Protein AF-A0A226D9T0-F1 (afdb_monomer_lite)

Structure (mmCIF, N/CA/C/O backbone):
data_AF-A0A226D9T0-F1
#
_entry.id   AF-A0A226D9T0-F1
#
loop_
_atom_site.group_PDB
_atom_site.id
_atom_site.type_symbol
_atom_site.label_atom_id
_atom_site.label_alt_id
_atom_site.label_comp_id
_atom_site.label_asym_id
_atom_site.label_entity_id
_atom_site.label_seq_id
_atom_site.pdbx_PDB_ins_code
_atom_site.Cartn_x
_atom_site.Cartn_y
_atom_site.Cartn_z
_atom_site.occupancy
_atom_site.B_iso_or_equiv
_atom_site.auth_seq_id
_atom_site.auth_comp_id
_atom_site.auth_asym_id
_atom_site.auth_atom_id
_atom_site.pdbx_PDB_model_num
ATOM 1 N N . MET A 1 1 ? -17.040 -7.121 55.028 1.00 36.56 1 MET A N 1
ATOM 2 C CA . MET A 1 1 ? -16.372 -6.082 54.220 1.00 36.56 1 MET A CA 1
ATOM 3 C C . MET A 1 1 ? -14.987 -6.619 53.894 1.00 36.56 1 MET A C 1
ATOM 5 O O . MET A 1 1 ? -14.112 -6.564 54.743 1.00 36.56 1 MET A O 1
ATOM 9 N N . LEU A 1 2 ? -14.851 -7.310 52.761 1.00 34.44 2 LEU A N 1
ATOM 10 C CA . LEU A 1 2 ? -13.589 -7.890 52.285 1.00 34.44 2 LEU A CA 1
ATOM 11 C C . LEU A 1 2 ? -13.132 -7.067 51.074 1.00 34.44 2 LEU A C 1
ATOM 13 O O . LEU A 1 2 ? -13.996 -6.649 50.298 1.00 34.44 2 LEU A O 1
ATOM 17 N N . PRO A 1 3 ? -11.833 -6.759 50.954 1.00 44.03 3 PRO A N 1
ATOM 18 C CA . PRO A 1 3 ? -11.362 -5.717 50.060 1.00 44.03 3 PRO A CA 1
ATOM 19 C C . PRO A 1 3 ? -11.377 -6.179 48.602 1.00 44.03 3 PRO A C 1
ATOM 21 O O . PRO A 1 3 ? -11.055 -7.318 48.269 1.00 44.03 3 PRO A O 1
ATOM 24 N N . ASN A 1 4 ? -11.746 -5.237 47.742 1.00 43.81 4 ASN A N 1
ATOM 25 C CA . ASN A 1 4 ? -11.907 -5.336 46.293 1.00 43.81 4 ASN A CA 1
ATOM 26 C C . ASN A 1 4 ? -10.556 -5.450 45.540 1.00 43.81 4 ASN A C 1
ATOM 28 O O . ASN A 1 4 ? -10.447 -5.039 44.392 1.00 43.81 4 ASN A O 1
ATOM 32 N N . GLU A 1 5 ? -9.506 -5.970 46.182 1.00 42.28 5 GLU A N 1
ATOM 33 C CA . GLU A 1 5 ? -8.116 -5.930 45.688 1.00 42.28 5 GLU A CA 1
ATOM 34 C C . GLU A 1 5 ? -7.776 -7.032 44.663 1.00 42.28 5 GLU A C 1
ATOM 36 O O . GLU A 1 5 ? -6.690 -7.040 44.077 1.00 42.28 5 GLU A O 1
ATOM 41 N N . SER A 1 6 ? -8.695 -7.966 44.397 1.00 49.34 6 SER A N 1
ATOM 42 C CA . SER A 1 6 ? -8.443 -9.092 43.486 1.00 49.34 6 SER A CA 1
ATOM 43 C C . SER A 1 6 ? -8.821 -8.828 42.026 1.00 49.34 6 SER A C 1
ATOM 45 O O . SER A 1 6 ? -8.272 -9.483 41.145 1.00 49.34 6 SER A O 1
ATOM 47 N N . LEU A 1 7 ? -9.718 -7.878 41.736 1.00 46.06 7 LEU A N 1
ATOM 48 C CA . LEU A 1 7 ? -10.175 -7.633 40.360 1.00 46.06 7 LEU A CA 1
ATOM 49 C C . LEU A 1 7 ? -9.231 -6.692 39.591 1.00 46.06 7 LEU A C 1
ATOM 51 O O . LEU A 1 7 ? -8.966 -6.909 38.410 1.00 46.06 7 LEU A O 1
ATOM 55 N N . ASP A 1 8 ? -8.659 -5.700 40.276 1.00 47.41 8 ASP A N 1
ATOM 56 C CA . ASP A 1 8 ? -7.797 -4.684 39.655 1.00 47.41 8 ASP A CA 1
ATOM 57 C C . ASP A 1 8 ? -6.386 -5.210 39.330 1.00 47.41 8 ASP A C 1
ATOM 59 O O . ASP A 1 8 ? -5.734 -4.743 38.393 1.00 47.41 8 ASP A O 1
ATOM 63 N N . SER A 1 9 ? -5.917 -6.238 40.045 1.00 40.53 9 SER A N 1
ATOM 64 C CA . SER A 1 9 ? -4.597 -6.847 39.817 1.00 40.53 9 SER A CA 1
ATOM 65 C C . SER A 1 9 ? -4.552 -7.797 38.611 1.00 40.53 9 SER A C 1
ATOM 67 O O . SER A 1 9 ? -3.477 -7.997 38.037 1.00 40.53 9 SER A O 1
ATOM 69 N N . PHE A 1 10 ? -5.701 -8.325 38.172 1.00 43.38 10 PHE A N 1
ATOM 70 C CA . PHE A 1 10 ? -5.810 -9.200 36.996 1.00 43.38 10 PHE A CA 1
ATOM 71 C C . PHE A 1 10 ? -5.939 -8.441 35.667 1.00 43.38 10 PHE A C 1
ATOM 73 O O . PHE A 1 10 ? -5.611 -8.995 34.618 1.00 43.38 10 PHE A O 1
ATOM 80 N N . ILE A 1 11 ? -6.370 -7.177 35.692 1.00 50.88 11 ILE A N 1
ATOM 81 C CA . ILE A 1 11 ? -6.678 -6.411 34.472 1.00 50.88 11 ILE A CA 1
ATOM 82 C C . ILE A 1 11 ? -5.457 -5.637 33.941 1.00 50.88 11 ILE A C 1
ATOM 84 O O . ILE A 1 11 ? -5.341 -5.434 32.741 1.00 50.88 11 ILE A O 1
ATOM 88 N N . LEU A 1 12 ? -4.490 -5.256 34.784 1.00 50.31 12 LEU A N 1
ATOM 89 C CA . LEU A 1 12 ? -3.410 -4.330 34.389 1.00 50.31 12 LEU A CA 1
ATOM 90 C C . LEU A 1 12 ? -2.092 -4.976 33.923 1.00 50.31 12 LEU A C 1
ATOM 92 O O . LEU A 1 12 ? -1.137 -4.263 33.611 1.00 50.31 12 LEU A O 1
ATOM 96 N N . ARG A 1 13 ? -1.997 -6.311 33.870 1.00 47.72 13 ARG A N 1
ATOM 97 C CA . ARG A 1 13 ? -0.733 -7.024 33.582 1.00 47.72 13 ARG A CA 1
ATOM 98 C C . ARG A 1 13 ? -0.651 -7.863 32.284 1.00 47.72 13 ARG A C 1
ATOM 100 O O . ARG A 1 13 ? 0.488 -8.121 31.885 1.00 47.72 13 ARG A O 1
ATOM 107 N N . PRO A 1 14 ? -1.734 -8.257 31.575 1.00 53.06 14 PRO A N 1
ATOM 108 C CA . PRO A 1 14 ? -1.612 -9.056 30.349 1.00 53.06 14 PRO A CA 1
ATOM 109 C C . PRO A 1 14 ? -1.541 -8.215 29.057 1.00 53.06 14 PRO A C 1
ATOM 111 O O . PRO A 1 14 ? -1.160 -8.728 28.007 1.00 53.06 14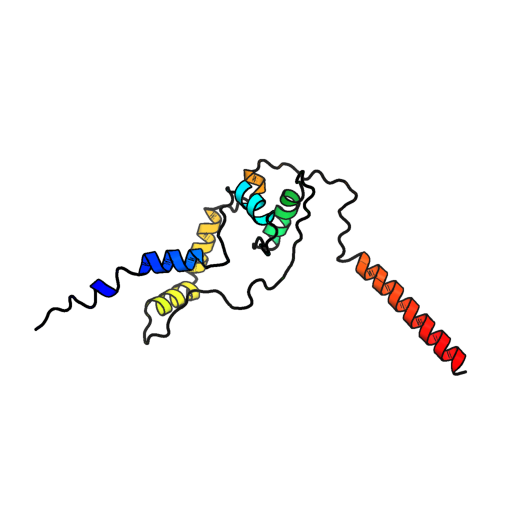 PRO A O 1
ATOM 114 N N . ASP A 1 15 ? -1.843 -6.919 29.109 1.00 57.41 15 ASP A N 1
ATOM 115 C CA . ASP A 1 15 ? -2.100 -6.105 27.912 1.00 57.41 15 ASP A CA 1
ATOM 116 C C . ASP A 1 15 ? -0.875 -5.877 27.017 1.00 57.41 15 ASP A C 1
ATOM 118 O O . ASP A 1 15 ? -0.987 -5.857 25.789 1.00 57.41 15 ASP A O 1
ATOM 122 N N . TRP A 1 16 ? 0.311 -5.717 27.609 1.00 53.44 16 TRP A N 1
ATOM 123 C CA . TRP A 1 16 ? 1.555 -5.527 26.855 1.00 53.44 16 TRP A CA 1
ATOM 124 C C . TRP A 1 16 ? 2.013 -6.832 26.197 1.00 53.44 16 TRP A C 1
ATOM 126 O O . TRP A 1 16 ? 2.419 -6.811 25.037 1.00 53.44 16 TRP A O 1
ATOM 136 N N . ALA A 1 17 ? 1.893 -7.957 26.909 1.00 58.31 17 ALA A N 1
ATOM 137 C CA . ALA A 1 17 ? 2.255 -9.283 26.422 1.00 58.31 17 ALA A CA 1
ATOM 138 C C . ALA A 1 17 ? 1.291 -9.746 25.320 1.00 58.31 17 ALA A C 1
ATOM 140 O O . ALA A 1 17 ? 1.715 -10.296 24.309 1.00 58.31 17 ALA A O 1
ATOM 141 N N . ILE A 1 18 ? -0.003 -9.449 25.466 1.00 60.94 18 ILE A N 1
ATOM 142 C CA . ILE A 1 18 ? -1.010 -9.701 24.433 1.00 60.94 18 ILE A CA 1
ATOM 143 C C . ILE A 1 18 ? -0.767 -8.803 23.213 1.00 60.94 18 ILE A C 1
ATOM 145 O O . ILE A 1 18 ? -0.810 -9.293 22.086 1.00 60.94 18 ILE A O 1
ATOM 149 N N . ARG A 1 19 ? -0.450 -7.511 23.387 1.00 58.66 19 ARG A N 1
ATOM 150 C CA . ARG A 1 19 ? -0.125 -6.619 22.255 1.00 58.66 19 ARG A CA 1
ATOM 151 C C . ARG A 1 19 ? 1.104 -7.070 21.479 1.00 58.66 19 ARG A C 1
ATOM 153 O O . ARG A 1 19 ? 1.066 -7.054 20.250 1.00 58.66 19 ARG A O 1
ATOM 160 N N . THR A 1 20 ? 2.185 -7.444 22.161 1.00 60.03 20 THR A N 1
ATOM 161 C CA . THR A 1 20 ? 3.405 -7.921 21.495 1.00 60.03 20 THR A CA 1
ATOM 162 C C . THR A 1 20 ? 3.156 -9.241 20.773 1.00 60.03 20 THR A C 1
ATOM 164 O O . THR A 1 20 ? 3.577 -9.382 19.623 1.00 60.03 20 THR A O 1
ATOM 167 N N . LEU A 1 21 ? 2.388 -10.156 21.375 1.00 62.03 21 LEU A N 1
ATOM 168 C CA . LEU A 1 21 ? 1.965 -11.399 20.730 1.00 62.03 21 LEU A CA 1
ATOM 169 C C . LEU A 1 21 ? 1.134 -11.122 19.465 1.00 62.03 21 LEU A C 1
ATOM 171 O O . LEU A 1 21 ? 1.479 -11.610 18.389 1.00 62.03 21 LEU A O 1
ATOM 175 N N . ILE A 1 22 ? 0.107 -10.272 19.558 1.00 61.00 22 ILE A N 1
ATOM 176 C CA . ILE A 1 22 ? -0.763 -9.912 18.428 1.00 61.00 22 ILE A CA 1
ATOM 177 C C . ILE A 1 22 ? 0.048 -9.260 17.305 1.00 61.00 22 ILE A C 1
ATOM 179 O O . ILE A 1 22 ? -0.071 -9.671 16.154 1.00 61.00 22 ILE A O 1
ATOM 183 N N . LEU A 1 23 ? 0.918 -8.293 17.612 1.00 60.22 23 LEU A N 1
ATOM 184 C CA . LEU A 1 23 ? 1.754 -7.637 16.600 1.00 60.22 23 LEU A CA 1
ATOM 185 C C . LEU A 1 23 ? 2.716 -8.621 15.924 1.00 60.22 23 LEU A C 1
ATOM 187 O O . LEU A 1 23 ? 2.885 -8.570 14.705 1.00 60.22 23 LEU A O 1
ATOM 191 N N . SER A 1 24 ? 3.308 -9.551 16.679 1.00 60.06 24 SER A N 1
ATOM 192 C CA . SER A 1 24 ? 4.193 -10.575 16.111 1.00 60.06 24 SER A CA 1
ATOM 193 C C . SER A 1 24 ? 3.468 -11.543 15.168 1.00 60.06 24 SER A C 1
ATOM 195 O O . SER A 1 24 ? 4.050 -11.973 14.171 1.00 60.06 24 SER A O 1
ATOM 197 N N . GLN A 1 25 ? 2.195 -11.836 15.451 1.00 63.25 25 GLN A N 1
ATOM 198 C CA . GLN A 1 25 ? 1.352 -12.736 14.664 1.00 63.25 25 GLN A CA 1
ATOM 199 C C . GLN A 1 25 ? 0.624 -12.030 13.514 1.00 63.25 25 GLN A C 1
ATOM 201 O O . GLN A 1 25 ? 0.136 -12.691 12.596 1.00 63.25 25 GLN A O 1
ATOM 206 N N . THR A 1 26 ? 0.547 -10.694 13.520 1.00 66.19 26 THR A N 1
ATOM 207 C CA . THR A 1 26 ? -0.089 -9.968 12.420 1.00 66.19 26 THR A CA 1
ATOM 208 C C . THR A 1 26 ? 0.737 -10.098 11.135 1.00 66.19 26 THR A C 1
ATOM 210 O O . THR A 1 26 ? 1.932 -9.797 11.121 1.00 66.19 26 THR A O 1
ATOM 213 N N . PRO A 1 27 ? 0.120 -10.504 10.008 1.00 72.00 27 PRO A N 1
ATOM 214 C CA . PRO A 1 27 ? 0.837 -10.623 8.741 1.00 72.00 27 PRO A CA 1
ATOM 215 C C . PRO A 1 27 ? 1.079 -9.257 8.077 1.00 72.00 27 PRO A C 1
ATOM 217 O O . PRO A 1 27 ? 1.731 -9.193 7.042 1.00 72.00 27 PRO A O 1
ATOM 220 N N . ILE A 1 28 ? 0.566 -8.164 8.660 1.00 78.19 28 ILE A N 1
ATOM 221 C CA . ILE A 1 28 ? 0.846 -6.791 8.230 1.00 78.19 28 ILE A CA 1
ATOM 222 C C . ILE A 1 28 ? 1.950 -6.257 9.127 1.00 78.19 28 ILE A C 1
ATOM 224 O O . ILE A 1 28 ? 1.782 -6.191 10.342 1.00 78.19 28 ILE A O 1
ATOM 228 N N . LYS A 1 29 ? 3.062 -5.845 8.527 1.00 82.06 29 LYS A N 1
ATOM 229 C CA . LYS A 1 29 ? 4.159 -5.210 9.253 1.00 82.06 29 LYS A CA 1
ATOM 230 C C . LYS A 1 29 ? 4.312 -3.788 8.731 1.00 82.06 29 LYS A C 1
ATOM 232 O O . LYS A 1 29 ? 4.589 -3.642 7.542 1.00 82.06 29 LYS A O 1
ATOM 237 N N . PRO A 1 30 ? 4.119 -2.758 9.575 1.00 83.62 30 PRO A N 1
ATOM 238 C CA . PRO A 1 30 ? 4.358 -1.394 9.146 1.00 83.62 30 PRO A CA 1
ATOM 239 C C . PRO A 1 30 ? 5.840 -1.225 8.810 1.00 83.62 30 PRO A C 1
ATOM 241 O O . PRO A 1 30 ? 6.714 -1.810 9.462 1.00 83.62 30 PRO A O 1
ATOM 244 N N . ILE A 1 31 ? 6.099 -0.419 7.790 1.00 85.44 31 ILE A N 1
ATOM 245 C CA . ILE A 1 31 ? 7.432 -0.004 7.377 1.00 85.44 31 ILE A CA 1
ATOM 246 C C . ILE A 1 31 ? 7.448 1.518 7.306 1.00 85.44 31 ILE A C 1
ATOM 248 O O . ILE A 1 31 ? 6.468 2.121 6.870 1.00 85.44 31 ILE A O 1
ATOM 252 N N . GLN A 1 32 ? 8.509 2.135 7.815 1.00 83.00 32 GLN A N 1
ATOM 253 C CA . GLN A 1 32 ? 8.659 3.584 7.740 1.00 83.00 32 GLN A CA 1
ATOM 254 C C . GLN A 1 32 ? 9.276 3.976 6.396 1.00 83.00 32 GLN A C 1
ATOM 256 O O . GLN A 1 32 ? 10.097 3.242 5.851 1.00 83.00 32 GLN A O 1
ATOM 261 N N . ASP A 1 33 ? 8.914 5.153 5.885 1.00 80.38 33 ASP A N 1
ATOM 262 C CA . ASP A 1 33 ? 9.344 5.627 4.561 1.00 80.38 33 ASP A CA 1
ATOM 263 C C . ASP A 1 33 ? 10.873 5.796 4.428 1.00 80.38 33 ASP A C 1
ATOM 265 O O . ASP A 1 33 ? 11.407 5.783 3.323 1.00 80.38 33 ASP A O 1
ATOM 269 N N . ASN A 1 34 ? 11.588 5.937 5.551 1.00 82.12 34 ASN A N 1
ATOM 270 C CA . ASN A 1 34 ? 13.049 6.035 5.610 1.00 82.12 34 ASN A CA 1
ATOM 271 C C . ASN A 1 34 ? 13.761 4.668 5.688 1.00 82.12 34 ASN A C 1
ATOM 273 O O . ASN A 1 34 ? 14.987 4.624 5.680 1.00 82.12 34 ASN A O 1
ATOM 277 N N . GLU A 1 35 ? 13.027 3.556 5.776 1.00 86.44 35 GLU A N 1
ATOM 278 C CA . GLU A 1 35 ? 13.580 2.201 5.867 1.00 86.44 35 GLU A CA 1
ATOM 279 C C . GLU A 1 35 ? 13.638 1.517 4.486 1.00 86.44 35 GLU A C 1
ATOM 281 O O . GLU A 1 35 ? 13.214 0.369 4.325 1.00 86.44 35 GLU A O 1
ATOM 286 N N . THR A 1 36 ? 14.160 2.208 3.469 1.00 86.38 36 THR A N 1
ATOM 287 C CA . THR A 1 36 ? 14.175 1.711 2.082 1.00 86.38 36 THR A CA 1
ATOM 288 C C . THR A 1 36 ? 14.894 0.367 1.936 1.00 86.38 36 THR A C 1
ATOM 290 O O . THR A 1 36 ? 14.365 -0.549 1.306 1.00 86.38 36 THR A O 1
ATOM 293 N N . ASP A 1 37 ? 16.034 0.179 2.604 1.00 87.06 37 ASP A N 1
ATOM 294 C CA . ASP A 1 37 ? 16.774 -1.093 2.576 1.00 87.06 37 ASP A CA 1
ATOM 295 C C . ASP A 1 37 ? 15.947 -2.252 3.140 1.00 87.06 37 ASP A C 1
ATOM 297 O O . ASP A 1 37 ? 15.978 -3.381 2.641 1.00 87.06 37 ASP A O 1
ATOM 301 N N . ARG A 1 38 ? 15.161 -1.977 4.186 1.00 88.56 38 ARG A N 1
ATOM 302 C CA . ARG A 1 38 ? 14.282 -2.966 4.812 1.00 88.56 38 ARG A CA 1
ATOM 303 C C . ARG A 1 38 ? 13.132 -3.336 3.883 1.00 88.56 38 ARG A C 1
ATOM 305 O O . ARG A 1 38 ? 12.740 -4.504 3.881 1.00 88.56 38 ARG A O 1
ATOM 312 N N . LEU A 1 39 ? 12.607 -2.379 3.114 1.00 89.12 39 LEU A N 1
ATOM 313 C CA . LEU A 1 39 ? 11.553 -2.618 2.127 1.00 89.12 39 LEU A CA 1
ATOM 314 C C . LEU A 1 39 ? 12.058 -3.592 1.066 1.00 89.12 39 LEU A C 1
ATOM 316 O O . LEU A 1 39 ? 11.485 -4.670 0.907 1.00 89.12 39 LEU A O 1
ATOM 320 N N . VAL A 1 40 ? 13.168 -3.240 0.412 1.00 87.94 40 VAL A N 1
ATOM 321 C CA . VAL A 1 40 ? 13.764 -4.045 -0.661 1.00 87.94 40 VAL A CA 1
ATOM 322 C C . VAL A 1 40 ? 14.127 -5.431 -0.139 1.00 87.94 40 VAL A C 1
ATOM 324 O O . VAL A 1 40 ? 13.707 -6.429 -0.714 1.00 87.94 40 VAL A O 1
ATOM 327 N N . LYS A 1 41 ? 14.789 -5.517 1.022 1.00 88.56 41 LYS A N 1
ATOM 328 C CA . LYS A 1 41 ? 15.157 -6.795 1.650 1.00 88.56 41 LYS A CA 1
ATOM 329 C C . LYS A 1 41 ? 13.960 -7.686 1.979 1.00 88.56 41 LYS A C 1
ATOM 331 O O . LYS A 1 41 ? 14.109 -8.902 2.020 1.00 88.56 41 LYS A O 1
ATOM 336 N N . LYS A 1 42 ? 12.792 -7.121 2.303 1.00 88.38 42 LYS A N 1
ATOM 337 C CA . LYS A 1 42 ? 11.582 -7.910 2.585 1.00 88.38 42 LYS A CA 1
ATOM 338 C C . LYS A 1 42 ? 10.884 -8.347 1.307 1.00 88.38 42 LYS A C 1
ATOM 340 O O . LYS A 1 42 ? 10.464 -9.500 1.238 1.00 88.38 42 LYS A O 1
ATOM 345 N N . LEU A 1 43 ? 10.796 -7.463 0.319 1.00 87.62 43 LEU A N 1
ATOM 346 C CA . LEU A 1 43 ? 10.184 -7.768 -0.971 1.00 87.62 43 LEU A CA 1
ATOM 347 C C . LEU A 1 43 ? 11.016 -8.748 -1.807 1.00 87.62 43 LEU A C 1
ATOM 349 O O . LEU A 1 43 ? 10.438 -9.524 -2.556 1.00 87.62 43 LEU A O 1
ATOM 353 N N . SER A 1 44 ? 12.340 -8.770 -1.638 1.00 83.50 44 SER A N 1
ATOM 354 C CA . SER A 1 44 ? 13.228 -9.706 -2.337 1.00 83.50 44 SER A CA 1
ATOM 355 C C . SER A 1 44 ? 13.199 -11.133 -1.779 1.00 83.50 44 SER A C 1
ATOM 357 O O . SER A 1 44 ? 13.748 -12.049 -2.390 1.00 83.50 44 SER A O 1
ATOM 359 N N . THR A 1 45 ? 12.567 -11.368 -0.622 1.00 81.31 45 THR A N 1
ATOM 360 C CA . THR A 1 45 ? 12.416 -12.737 -0.107 1.00 81.31 45 THR A CA 1
ATOM 361 C C . THR A 1 45 ? 11.383 -13.518 -0.917 1.00 81.31 45 THR A C 1
ATOM 363 O O . THR A 1 45 ? 10.345 -12.981 -1.286 1.00 81.31 45 THR A O 1
ATOM 366 N N . CYS A 1 46 ? 11.623 -14.816 -1.126 1.00 65.44 46 CYS A N 1
ATOM 367 C CA . CYS A 1 46 ? 10.753 -15.730 -1.887 1.00 65.44 46 CYS A CA 1
ATOM 368 C C . CYS A 1 46 ? 9.420 -16.078 -1.167 1.00 65.44 46 CYS A C 1
ATOM 370 O O . CYS A 1 46 ? 8.881 -17.176 -1.284 1.00 65.44 46 CYS A O 1
ATOM 372 N N . GLY A 1 47 ? 8.891 -15.162 -0.352 1.00 69.62 47 GLY A N 1
ATOM 373 C CA . GLY A 1 47 ? 7.616 -15.306 0.343 1.00 69.62 47 GLY A CA 1
ATOM 374 C C . GLY A 1 47 ? 6.473 -14.619 -0.402 1.00 69.62 47 GLY A C 1
ATOM 375 O O . GLY A 1 47 ? 6.686 -13.725 -1.214 1.00 69.62 47 GLY A O 1
ATOM 376 N N . LYS A 1 48 ? 5.227 -14.975 -0.064 1.00 74.31 48 LYS A N 1
ATOM 377 C CA . LYS A 1 48 ? 4.023 -14.224 -0.470 1.00 74.31 48 LYS A CA 1
ATOM 378 C C . LYS A 1 48 ? 3.930 -12.906 0.313 1.00 74.31 48 LYS A C 1
ATOM 380 O O . LYS A 1 48 ? 3.040 -12.735 1.144 1.00 74.31 48 LYS A O 1
ATOM 385 N N . ILE A 1 49 ? 4.905 -12.022 0.121 1.00 83.00 49 ILE A N 1
ATOM 386 C CA . ILE A 1 49 ? 4.968 -10.698 0.739 1.00 83.00 49 ILE A CA 1
ATOM 387 C C . ILE A 1 49 ? 4.619 -9.673 -0.331 1.00 83.00 49 ILE A C 1
ATOM 389 O O . ILE A 1 49 ? 5.179 -9.690 -1.421 1.00 83.00 49 ILE A O 1
ATOM 393 N N . ALA A 1 50 ? 3.701 -8.774 0.001 1.00 85.56 50 ALA A N 1
ATOM 394 C CA . ALA A 1 50 ? 3.331 -7.662 -0.852 1.00 85.56 50 ALA A CA 1
ATOM 395 C C . ALA A 1 50 ? 3.458 -6.355 -0.077 1.00 85.56 50 ALA A C 1
ATOM 397 O O . ALA A 1 50 ? 3.167 -6.293 1.122 1.00 85.56 50 ALA A O 1
ATOM 398 N N . PHE A 1 51 ? 3.884 -5.314 -0.782 1.00 88.00 51 PHE A N 1
ATOM 399 C CA . PHE A 1 51 ? 3.753 -3.946 -0.313 1.00 88.00 51 PHE A CA 1
ATOM 400 C C . PHE A 1 51 ? 2.354 -3.445 -0.676 1.00 88.00 51 PHE A C 1
ATOM 402 O O . PHE A 1 51 ? 1.910 -3.611 -1.811 1.00 88.00 51 PHE A O 1
ATOM 409 N N . ILE A 1 52 ? 1.651 -2.877 0.301 1.00 86.00 52 ILE A N 1
ATOM 410 C CA . ILE A 1 52 ? 0.275 -2.404 0.152 1.00 86.00 52 ILE A CA 1
ATOM 411 C C . ILE A 1 52 ? 0.266 -0.915 0.473 1.00 86.00 52 ILE A C 1
ATOM 413 O O . ILE A 1 52 ? 0.655 -0.519 1.570 1.00 86.00 52 ILE A O 1
ATOM 417 N N . ASP A 1 53 ? -0.205 -0.115 -0.477 1.00 86.31 53 ASP A N 1
ATOM 418 C CA . ASP A 1 53 ? -0.409 1.327 -0.346 1.00 86.31 53 ASP A CA 1
ATOM 419 C C . ASP A 1 53 ? -1.487 1.775 -1.354 1.00 86.31 53 ASP A C 1
ATOM 421 O O . ASP A 1 53 ? -2.138 0.937 -1.987 1.00 86.31 53 ASP A O 1
ATOM 425 N N . THR A 1 54 ? -1.708 3.080 -1.506 1.00 86.44 54 THR A N 1
ATOM 426 C CA . THR A 1 54 ? -2.615 3.621 -2.523 1.00 86.44 54 THR A CA 1
ATOM 427 C C . THR A 1 54 ? -2.096 3.342 -3.933 1.00 86.44 54 THR A C 1
ATOM 429 O O . THR A 1 54 ? -0.892 3.193 -4.160 1.00 86.44 54 THR A O 1
ATOM 432 N N . THR A 1 55 ? -3.006 3.278 -4.905 1.00 85.25 55 THR A N 1
ATOM 433 C CA . THR A 1 55 ? -2.668 2.997 -6.307 1.00 85.25 55 THR A CA 1
ATOM 434 C C . THR A 1 55 ? -1.666 4.007 -6.865 1.00 85.25 55 THR A C 1
ATOM 436 O O . THR A 1 55 ? -0.752 3.628 -7.595 1.00 85.25 55 THR A O 1
ATOM 439 N N . GLU A 1 56 ? -1.783 5.273 -6.472 1.00 85.06 56 GLU A N 1
ATOM 440 C CA . GLU A 1 56 ? -0.894 6.360 -6.883 1.00 85.06 56 GLU A CA 1
ATOM 441 C C . GLU A 1 56 ? 0.508 6.176 -6.294 1.00 85.06 56 GLU A C 1
ATOM 443 O O . GLU A 1 56 ? 1.505 6.295 -7.006 1.00 85.06 56 GLU A O 1
ATOM 448 N N . ASN A 1 57 ? 0.591 5.820 -5.008 1.00 87.50 57 ASN A N 1
ATOM 449 C CA . ASN A 1 57 ? 1.861 5.570 -4.333 1.00 87.50 57 ASN A CA 1
ATOM 450 C C . ASN A 1 57 ? 2.574 4.343 -4.912 1.00 87.50 57 ASN A C 1
ATOM 452 O O . ASN A 1 57 ? 3.783 4.378 -5.148 1.00 87.50 57 ASN A O 1
ATOM 456 N N . ILE A 1 58 ? 1.823 3.275 -5.197 1.00 88.31 58 ILE A N 1
ATOM 457 C CA . ILE A 1 58 ? 2.356 2.077 -5.849 1.00 88.31 58 ILE A CA 1
ATOM 458 C C . ILE A 1 58 ? 2.865 2.419 -7.257 1.00 88.31 58 ILE A C 1
ATOM 460 O O . ILE A 1 58 ? 3.961 2.005 -7.629 1.00 88.31 58 ILE A O 1
ATOM 464 N N . ALA A 1 59 ? 2.114 3.201 -8.036 1.00 86.19 59 ALA A N 1
ATOM 465 C CA . ALA A 1 59 ? 2.553 3.635 -9.360 1.00 86.19 59 ALA A CA 1
ATOM 466 C C . ALA A 1 59 ? 3.835 4.486 -9.298 1.00 86.19 59 ALA A C 1
ATOM 468 O O . ALA A 1 59 ? 4.707 4.333 -10.150 1.00 86.19 59 ALA A O 1
ATOM 469 N N . ALA A 1 60 ? 3.979 5.334 -8.275 1.00 86.25 60 ALA A N 1
ATOM 470 C CA . ALA A 1 60 ? 5.154 6.182 -8.085 1.00 86.25 60 ALA A CA 1
ATOM 471 C C . ALA A 1 60 ? 6.402 5.411 -7.617 1.00 86.25 60 ALA A C 1
ATOM 473 O O . ALA A 1 60 ? 7.517 5.768 -7.990 1.00 86.25 60 ALA A O 1
ATOM 474 N N . ILE A 1 61 ? 6.247 4.362 -6.801 1.00 88.81 61 ILE A N 1
ATOM 475 C CA . ILE A 1 61 ? 7.380 3.575 -6.282 1.00 88.81 61 ILE A CA 1
ATOM 476 C C . ILE A 1 61 ? 7.828 2.460 -7.237 1.00 88.81 61 ILE A C 1
ATOM 478 O O . ILE A 1 61 ? 8.979 2.032 -7.192 1.00 88.81 61 ILE A O 1
ATOM 482 N N . LEU A 1 6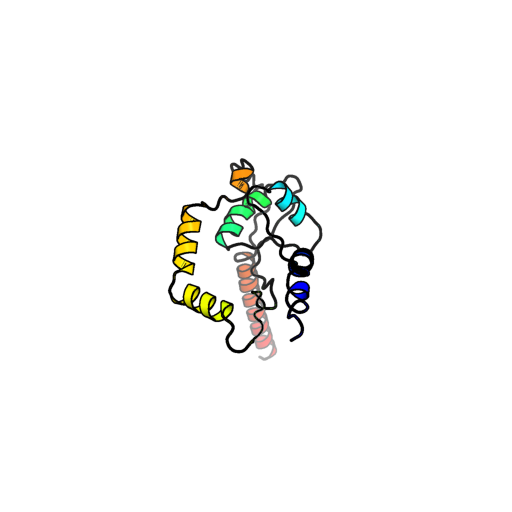2 ? 6.940 1.978 -8.109 1.00 88.69 62 LEU A N 1
ATOM 483 C CA . LEU A 1 62 ? 7.223 0.846 -8.990 1.00 88.69 62 LEU A CA 1
ATOM 484 C C . LEU A 1 62 ? 8.463 1.044 -9.889 1.00 88.69 62 LEU A C 1
ATOM 486 O O . LEU A 1 62 ? 9.253 0.104 -9.985 1.00 88.69 62 LEU A O 1
ATOM 490 N N . PRO A 1 63 ? 8.689 2.216 -10.523 1.00 88.31 63 PRO A N 1
ATOM 491 C CA . PRO A 1 63 ? 9.900 2.455 -11.305 1.00 88.31 63 PRO A CA 1
ATOM 492 C C . PRO A 1 63 ? 11.170 2.355 -10.463 1.00 88.31 63 PRO A C 1
ATOM 494 O O . PRO A 1 63 ? 12.138 1.754 -10.908 1.00 88.31 63 PRO A O 1
ATOM 497 N N . PHE A 1 64 ? 11.138 2.887 -9.238 1.00 87.38 64 PHE A N 1
ATOM 498 C CA . PHE A 1 64 ? 12.251 2.816 -8.294 1.00 87.38 64 PHE A CA 1
ATOM 499 C C . PHE A 1 64 ? 12.571 1.368 -7.901 1.00 87.38 64 PHE A C 1
ATOM 501 O O . PHE A 1 64 ? 13.727 0.967 -7.921 1.00 87.38 64 PHE A O 1
ATOM 508 N N . LEU A 1 65 ? 11.554 0.556 -7.591 1.00 88.25 65 LEU A N 1
ATOM 509 C CA . LEU A 1 65 ? 11.766 -0.851 -7.231 1.00 88.25 65 LEU A CA 1
ATOM 510 C C . LEU A 1 65 ? 12.306 -1.682 -8.404 1.00 88.25 65 LEU A C 1
ATOM 512 O O . LEU A 1 65 ? 13.101 -2.594 -8.192 1.00 88.25 65 LEU A O 1
ATOM 516 N N . ASN A 1 66 ? 11.880 -1.380 -9.631 1.00 88.56 66 ASN A N 1
ATOM 517 C CA . ASN A 1 66 ? 12.306 -2.093 -10.838 1.00 88.56 66 ASN A CA 1
ATOM 518 C C . ASN A 1 66 ? 13.662 -1.629 -11.393 1.00 88.56 66 ASN A C 1
ATOM 520 O O . ASN A 1 66 ? 14.203 -2.289 -12.275 1.00 88.56 66 ASN A O 1
ATOM 524 N N . ASP A 1 67 ? 14.218 -0.538 -10.871 1.00 84.88 67 ASP A N 1
ATOM 525 C CA . ASP A 1 67 ? 15.560 -0.040 -11.183 1.00 84.88 67 ASP A CA 1
ATOM 526 C C . ASP A 1 67 ? 16.586 -0.664 -10.220 1.00 84.88 67 ASP A C 1
ATOM 528 O O . ASP A 1 67 ? 17.197 0.012 -9.393 1.00 84.88 67 ASP A O 1
ATOM 532 N N . ASN A 1 68 ? 16.709 -1.996 -10.262 1.00 83.19 68 ASN A N 1
ATOM 533 C CA . ASN A 1 68 ? 17.599 -2.762 -9.388 1.00 83.19 68 ASN A CA 1
ATOM 534 C C . ASN A 1 68 ? 18.637 -3.574 -10.191 1.00 83.19 68 ASN A C 1
ATOM 536 O O . ASN A 1 68 ? 18.321 -4.066 -11.277 1.00 83.19 68 ASN A O 1
ATOM 540 N N . PRO A 1 69 ? 19.862 -3.752 -9.656 1.00 78.94 69 PRO A N 1
ATOM 541 C CA . PRO A 1 69 ? 20.939 -4.478 -10.339 1.00 78.94 69 PRO A CA 1
ATOM 542 C C . PRO A 1 69 ? 20.663 -5.981 -10.478 1.00 78.94 69 PRO A C 1
ATOM 544 O O . PRO A 1 69 ? 21.225 -6.629 -11.354 1.00 78.94 69 PRO A O 1
ATOM 547 N N . ASP A 1 70 ? 19.782 -6.530 -9.639 1.00 80.25 70 ASP A N 1
ATOM 548 C CA . ASP A 1 70 ? 19.425 -7.950 -9.634 1.00 80.25 70 ASP A CA 1
ATOM 549 C C . ASP A 1 70 ? 18.372 -8.303 -10.707 1.00 80.25 70 ASP A C 1
ATOM 551 O O . ASP A 1 70 ? 17.945 -9.455 -10.804 1.00 80.25 70 ASP A O 1
ATOM 555 N N . HIS A 1 71 ? 17.925 -7.320 -11.503 1.00 78.00 71 HIS A N 1
ATOM 556 C CA . HIS A 1 71 ? 16.881 -7.446 -12.527 1.00 78.00 71 HIS A CA 1
ATOM 557 C C . HIS A 1 71 ? 15.574 -8.097 -12.025 1.00 78.00 71 HIS A C 1
ATOM 559 O O . HIS A 1 71 ? 14.820 -8.705 -12.793 1.00 78.00 71 HIS A O 1
ATOM 565 N N . ILE A 1 72 ? 15.266 -7.947 -10.734 1.00 82.19 72 ILE A N 1
ATOM 566 C CA . ILE A 1 72 ? 14.026 -8.433 -10.127 1.00 82.19 72 ILE A CA 1
ATOM 567 C C . ILE A 1 72 ? 12.878 -7.544 -10.600 1.00 82.19 72 ILE A C 1
ATOM 569 O O . ILE A 1 72 ? 12.867 -6.337 -10.357 1.00 82.19 72 ILE A O 1
ATOM 573 N N . LYS A 1 73 ? 11.880 -8.142 -11.253 1.00 84.12 73 LYS A N 1
ATOM 574 C CA . LYS A 1 73 ? 10.699 -7.421 -11.732 1.00 84.12 73 LYS A CA 1
ATOM 575 C C . LYS A 1 73 ? 9.566 -7.512 -10.714 1.00 84.12 73 LYS A C 1
ATOM 577 O O . LYS A 1 73 ? 8.926 -8.551 -10.568 1.00 84.12 73 LYS A O 1
ATOM 582 N N . TYR A 1 74 ? 9.293 -6.400 -10.048 1.00 86.56 74 TYR A N 1
ATOM 583 C CA . TYR A 1 74 ? 8.128 -6.222 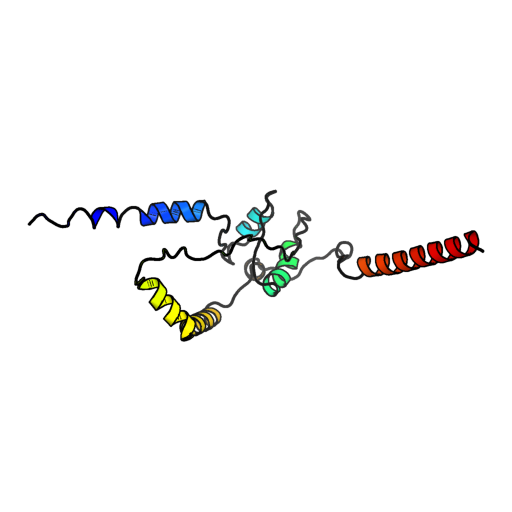-9.197 1.00 86.56 74 TYR A CA 1
ATOM 584 C C . TYR A 1 74 ? 6.900 -5.912 -10.053 1.00 86.56 74 TYR A C 1
ATOM 586 O O . TYR A 1 74 ? 6.950 -5.119 -10.999 1.00 86.56 74 TYR A O 1
ATOM 594 N N . LEU A 1 75 ? 5.786 -6.553 -9.708 1.00 85.75 75 LEU A N 1
ATOM 595 C CA . LEU A 1 75 ? 4.503 -6.402 -10.384 1.00 85.75 75 LEU A CA 1
ATOM 596 C C . LEU A 1 75 ? 3.490 -5.769 -9.439 1.00 85.75 75 LEU A C 1
ATOM 598 O O . LEU A 1 75 ? 3.529 -5.977 -8.226 1.00 85.75 75 LEU A O 1
ATOM 602 N N . THR A 1 76 ? 2.566 -5.009 -10.014 1.00 86.38 76 THR A N 1
ATOM 603 C CA . THR A 1 76 ? 1.426 -4.455 -9.290 1.00 86.38 76 THR A CA 1
ATOM 604 C C . THR A 1 76 ? 0.200 -5.312 -9.558 1.00 86.38 76 THR A C 1
ATOM 606 O O . THR A 1 76 ? 0.044 -5.895 -10.631 1.00 86.38 76 THR A O 1
ATOM 609 N N . GLY A 1 77 ? -0.679 -5.402 -8.568 1.00 79.12 77 GLY A N 1
ATOM 610 C CA . GLY A 1 77 ? -1.910 -6.164 -8.671 1.00 79.12 77 GLY A CA 1
ATOM 611 C C . GLY A 1 77 ? -2.954 -5.603 -7.724 1.00 79.12 77 GLY A C 1
ATOM 612 O O . GLY A 1 77 ? -2.630 -5.126 -6.637 1.00 79.12 77 GLY A O 1
ATOM 613 N N . VAL A 1 78 ? -4.211 -5.669 -8.148 1.00 73.19 78 VAL A N 1
ATOM 614 C CA . VAL A 1 78 ? -5.373 -5.350 -7.314 1.00 73.19 78 VAL A CA 1
ATOM 615 C C . VAL A 1 78 ? -5.936 -6.673 -6.804 1.00 73.19 78 VAL A C 1
ATOM 617 O O . VAL A 1 78 ? -7.042 -7.075 -7.147 1.00 73.19 78 VAL A O 1
ATOM 620 N N . GLU A 1 79 ? -5.129 -7.428 -6.060 1.00 65.50 79 GLU A N 1
ATOM 621 C CA . GLU A 1 79 ? -5.634 -8.629 -5.399 1.00 65.50 79 GLU A CA 1
ATOM 622 C C . GLU A 1 79 ? -6.290 -8.255 -4.064 1.00 65.50 79 GLU A C 1
ATOM 624 O O . GLU A 1 79 ? -5.763 -7.410 -3.330 1.00 65.50 79 GLU A O 1
ATOM 629 N N . PRO A 1 80 ? -7.410 -8.900 -3.687 1.00 62.56 80 PRO A N 1
ATOM 630 C CA . PRO A 1 80 ? -7.933 -8.811 -2.334 1.00 62.56 80 PRO A CA 1
ATOM 631 C C . PRO A 1 80 ? -6.987 -9.565 -1.387 1.00 62.56 80 PRO A C 1
ATOM 633 O O . PRO A 1 80 ? -7.230 -10.709 -1.003 1.00 62.56 80 PRO A O 1
ATOM 636 N N . PHE A 1 81 ? -5.893 -8.913 -0.984 1.00 61.78 81 PHE A N 1
ATOM 637 C CA . PHE A 1 81 ? -4.928 -9.454 -0.019 1.00 61.78 81 PHE A CA 1
ATOM 638 C C . PHE A 1 81 ? -5.581 -9.804 1.329 1.00 61.78 81 PHE A C 1
ATOM 640 O O . PHE A 1 81 ? -5.078 -10.643 2.081 1.00 61.78 81 PHE A O 1
ATOM 647 N N . PHE A 1 82 ? -6.730 -9.196 1.639 1.00 64.00 82 PHE A N 1
ATOM 648 C CA . PHE A 1 82 ? -7.501 -9.468 2.843 1.00 64.00 82 PHE A CA 1
ATOM 649 C C . PHE A 1 82 ? -8.825 -10.151 2.498 1.00 64.00 82 PHE A C 1
ATOM 651 O O . PHE A 1 82 ? -9.741 -9.530 1.973 1.00 64.00 82 PHE A O 1
ATOM 658 N N . LYS A 1 83 ? -8.950 -11.432 2.868 1.00 61.84 83 LYS A N 1
ATOM 659 C CA . LYS A 1 83 ? -10.212 -12.192 2.777 1.00 61.84 83 LYS A CA 1
ATOM 660 C C . LYS A 1 83 ? -11.275 -11.746 3.791 1.00 61.84 83 LYS A C 1
ATOM 662 O O . LYS A 1 83 ? -12.425 -12.145 3.676 1.00 61.84 83 LYS A O 1
ATOM 667 N N . ALA A 1 84 ? -10.886 -10.968 4.802 1.00 61.09 84 ALA A N 1
ATOM 668 C CA . ALA A 1 84 ? -11.754 -10.516 5.882 1.00 61.09 84 ALA A CA 1
ATOM 669 C C . ALA A 1 84 ? -11.442 -9.062 6.246 1.00 61.09 84 ALA A C 1
ATOM 671 O O . ALA A 1 84 ? -10.281 -8.640 6.198 1.00 61.09 84 ALA A O 1
ATOM 672 N N . SER A 1 85 ? -12.476 -8.321 6.650 1.00 59.38 85 SER A N 1
ATOM 673 C CA . SER A 1 85 ? -12.345 -6.974 7.200 1.00 59.38 85 SER A CA 1
ATOM 674 C C . SER A 1 85 ? -11.419 -6.995 8.411 1.00 59.38 85 SER A C 1
ATOM 676 O O . SER A 1 85 ? -11.657 -7.729 9.373 1.00 59.38 85 SER A O 1
ATOM 678 N N . ARG A 1 86 ? -10.362 -6.186 8.373 1.00 65.44 86 ARG A N 1
ATOM 679 C CA . ARG A 1 86 ? -9.458 -6.014 9.508 1.00 65.44 86 ARG A CA 1
ATOM 680 C C . ARG A 1 86 ? -9.784 -4.715 10.212 1.00 65.44 86 ARG A C 1
ATOM 682 O O . ARG A 1 86 ? -9.866 -3.667 9.585 1.00 65.44 86 ARG A O 1
ATOM 689 N N . GLY A 1 87 ? -9.963 -4.805 11.516 1.00 67.88 87 GLY A N 1
ATOM 690 C CA . GLY A 1 87 ? -10.331 -3.683 12.354 1.00 67.88 87 GLY A CA 1
ATOM 691 C C . GLY A 1 87 ? -10.025 -3.995 13.804 1.00 67.88 87 GLY A C 1
ATOM 692 O O . GLY A 1 87 ? -9.410 -5.012 14.131 1.00 67.88 87 GLY A O 1
ATOM 693 N N . TRP A 1 88 ? -10.440 -3.091 14.676 1.00 68.69 88 TRP A N 1
ATOM 694 C CA . TRP A 1 88 ? -10.287 -3.289 16.104 1.00 68.69 88 TRP A CA 1
ATOM 695 C C . TRP A 1 88 ? -11.394 -4.238 16.550 1.00 68.69 88 TRP A C 1
ATOM 697 O O . TRP A 1 88 ? -12.565 -4.011 16.250 1.00 68.69 88 TRP A O 1
ATOM 707 N N . LEU A 1 89 ? -11.021 -5.319 17.233 1.00 66.00 89 LEU A N 1
ATOM 708 C CA . LEU A 1 89 ? -11.993 -6.218 17.841 1.00 66.00 89 LEU A CA 1
ATOM 709 C C . LEU A 1 89 ? -12.641 -5.485 19.016 1.00 66.00 89 LEU A C 1
ATOM 711 O O . LEU A 1 89 ? -12.022 -5.295 20.061 1.00 66.00 89 LEU A O 1
ATOM 715 N N . ILE A 1 90 ? -13.878 -5.041 18.816 1.00 67.94 90 ILE A N 1
ATOM 716 C CA . ILE A 1 90 ? -14.707 -4.453 19.863 1.00 67.94 90 ILE A CA 1
ATOM 717 C C . ILE A 1 90 ? -15.664 -5.546 20.326 1.00 67.94 90 ILE A C 1
ATOM 719 O O . ILE A 1 90 ? -16.523 -5.992 19.568 1.00 67.94 90 ILE A O 1
ATOM 723 N N . TYR A 1 91 ? -15.503 -6.003 21.567 1.00 72.94 91 TYR A N 1
ATOM 724 C CA . TYR A 1 91 ? -16.442 -6.954 22.150 1.00 72.94 91 TYR A CA 1
ATOM 725 C C . TYR A 1 91 ? -17.797 -6.266 22.392 1.00 72.94 91 TYR A C 1
ATOM 727 O O . TYR A 1 91 ? -17.815 -5.136 22.902 1.00 72.94 91 TYR A O 1
ATOM 735 N N . PRO A 1 92 ? -18.927 -6.918 22.054 1.00 67.69 92 PRO A N 1
ATOM 736 C CA . PRO A 1 92 ? -20.260 -6.357 22.236 1.00 67.69 92 PRO A CA 1
ATOM 737 C C . PRO A 1 92 ? -20.652 -6.409 23.717 1.00 67.69 92 PRO A C 1
ATOM 739 O O . PRO A 1 92 ? -21.390 -7.283 24.167 1.00 67.69 92 PRO A O 1
ATOM 742 N N . VAL A 1 93 ? -20.124 -5.473 24.502 1.00 77.19 93 VAL A N 1
ATOM 743 C CA . VAL A 1 93 ? -20.502 -5.278 25.904 1.00 77.19 93 VAL A CA 1
ATOM 744 C C . VAL A 1 93 ? -21.600 -4.220 25.959 1.00 77.19 93 VAL A C 1
ATOM 746 O O . VAL A 1 93 ? -21.494 -3.169 25.319 1.00 77.19 93 VAL A O 1
ATOM 749 N N . ARG A 1 94 ? -22.675 -4.473 26.713 1.00 70.75 94 ARG A N 1
ATOM 750 C CA . ARG A 1 94 ? -23.791 -3.525 26.834 1.00 70.75 94 ARG A CA 1
ATOM 751 C C . ARG A 1 94 ? -23.272 -2.194 27.391 1.00 70.75 94 ARG A C 1
ATOM 753 O O . ARG A 1 94 ? -22.827 -2.133 28.529 1.00 70.75 94 ARG A O 1
ATOM 760 N N . GLY A 1 95 ? -23.345 -1.134 26.584 1.00 76.00 95 GLY A N 1
ATOM 761 C CA . GLY A 1 95 ? -22.869 0.196 26.974 1.00 76.00 95 GLY A CA 1
ATOM 762 C C . GLY A 1 95 ? -21.362 0.417 26.806 1.00 76.00 95 GLY A C 1
ATOM 763 O O . GLY A 1 95 ? -20.777 1.142 27.605 1.00 76.00 95 GLY A O 1
ATOM 764 N N . ASN A 1 96 ? -20.730 -0.165 25.781 1.00 81.00 96 ASN A N 1
ATOM 765 C CA . ASN A 1 96 ? -19.317 0.077 25.488 1.00 81.00 96 ASN A CA 1
ATOM 766 C C . ASN A 1 96 ? -19.031 1.578 25.255 1.00 81.00 96 ASN A C 1
ATOM 768 O O . ASN A 1 96 ? -19.404 2.172 24.239 1.00 81.00 96 ASN A O 1
ATOM 772 N N . TYR A 1 97 ? -18.364 2.202 26.228 1.00 85.12 97 TYR A N 1
ATOM 773 C CA . TYR A 1 97 ? -18.028 3.624 26.199 1.00 85.12 97 TYR A CA 1
ATOM 774 C C . TYR A 1 97 ? -17.065 3.970 25.057 1.00 85.12 97 TYR A C 1
ATOM 776 O O . TYR A 1 97 ? -17.246 4.990 24.390 1.00 85.12 97 TYR A O 1
ATOM 784 N N . ALA A 1 98 ? -16.066 3.116 24.810 1.00 84.31 98 ALA A N 1
ATOM 785 C CA . ALA A 1 98 ? -15.065 3.337 23.771 1.00 84.31 98 ALA A CA 1
ATOM 786 C C . ALA A 1 98 ? -15.699 3.292 22.377 1.00 84.31 98 ALA A C 1
ATOM 788 O O . ALA A 1 98 ? -15.445 4.176 21.564 1.00 84.31 98 ALA A O 1
ATOM 789 N N . GLU A 1 99 ? -16.584 2.322 22.136 1.00 85.75 99 GLU A N 1
ATOM 790 C CA . GLU A 1 99 ? -17.340 2.222 20.887 1.00 85.75 99 GLU A CA 1
ATOM 791 C C . GLU A 1 99 ? -18.176 3.483 20.636 1.00 85.75 99 GLU A C 1
ATOM 793 O O . GLU A 1 99 ? -18.058 4.100 19.579 1.00 85.75 99 GLU A O 1
ATOM 798 N N . ARG A 1 100 ? -18.959 3.928 21.630 1.00 86.81 100 ARG A N 1
ATOM 799 C CA . ARG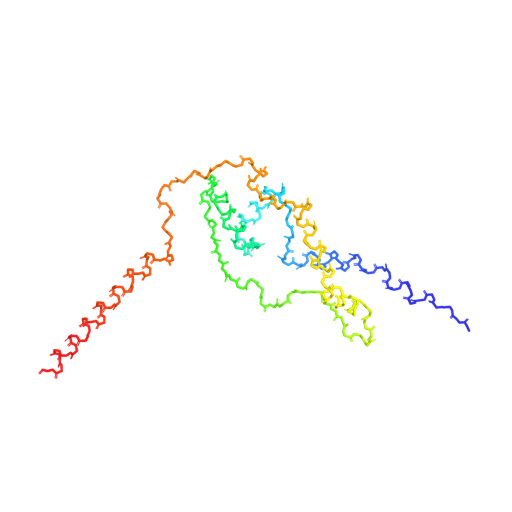 A 1 100 ? -19.793 5.136 21.504 1.00 86.81 100 ARG A CA 1
ATOM 800 C C . ARG A 1 100 ? -18.968 6.390 21.229 1.00 86.81 100 ARG A C 1
ATOM 802 O O . ARG A 1 100 ? -19.346 7.208 20.395 1.00 86.81 100 ARG A O 1
ATOM 809 N N . ARG A 1 101 ? -17.840 6.568 21.923 1.00 90.62 101 ARG A N 1
ATOM 810 C CA . ARG A 1 101 ? -16.957 7.726 21.707 1.00 90.62 101 ARG A CA 1
ATOM 811 C C . ARG A 1 101 ? -16.288 7.685 20.339 1.00 90.62 101 ARG A C 1
ATOM 813 O O . ARG A 1 101 ? -16.204 8.726 19.693 1.00 90.62 101 ARG A O 1
ATOM 820 N N . LEU A 1 102 ? -15.861 6.505 19.891 1.00 89.25 102 LEU A N 1
ATOM 821 C CA . LEU A 1 102 ? -15.282 6.320 18.565 1.00 89.25 102 LEU A CA 1
ATOM 822 C C . LEU A 1 102 ? -16.309 6.633 17.473 1.00 89.25 102 LEU A C 1
ATOM 824 O O . LEU A 1 102 ? -16.000 7.382 16.552 1.00 89.25 102 LEU A O 1
ATOM 828 N N . GLN A 1 103 ? -17.542 6.138 17.617 1.00 89.25 103 GLN A N 1
ATOM 829 C CA . GLN A 1 103 ? -18.639 6.452 16.703 1.00 89.25 103 GLN A CA 1
ATOM 830 C C . GLN A 1 103 ? -18.875 7.958 16.614 1.00 89.25 103 GLN A C 1
ATOM 832 O O . GLN A 1 103 ? -18.888 8.485 15.509 1.00 89.25 103 GLN A O 1
ATOM 837 N N . ILE A 1 104 ? -18.972 8.662 17.749 1.00 93.94 104 ILE A N 1
ATOM 838 C CA . ILE A 1 104 ? -19.145 10.124 17.765 1.00 93.94 104 ILE A CA 1
ATOM 839 C C . ILE A 1 104 ? -17.970 10.824 17.074 1.00 93.94 104 ILE A C 1
ATOM 841 O O . ILE A 1 104 ? -18.183 11.735 16.280 1.00 93.94 104 ILE A O 1
ATOM 845 N N . MET A 1 105 ? -16.729 10.417 17.347 1.00 93.88 105 MET A N 1
ATOM 846 C CA . MET A 1 105 ? -15.541 11.023 16.736 1.00 93.88 105 MET A CA 1
ATOM 847 C C . MET A 1 105 ? -15.526 10.862 15.208 1.00 93.88 105 MET A C 1
ATOM 849 O O . MET A 1 105 ? -15.154 11.796 14.496 1.00 93.88 105 MET A O 1
ATOM 853 N N . VAL A 1 106 ? -15.938 9.694 14.710 1.00 90.88 106 VAL A N 1
ATOM 854 C CA . VAL A 1 106 ? -16.022 9.410 13.273 1.00 90.88 106 VAL A CA 1
ATOM 855 C C . VAL A 1 106 ? -17.212 10.140 12.644 1.00 90.88 106 VAL A C 1
ATOM 857 O O . VAL A 1 106 ? -17.040 10.813 11.632 1.00 90.88 106 VAL A O 1
ATOM 860 N N . SER A 1 107 ? -18.398 10.082 13.257 1.00 95.62 107 SER A N 1
ATOM 861 C CA . SER A 1 107 ? -19.629 10.661 12.701 1.00 95.62 107 SER A CA 1
ATOM 862 C C . SER A 1 107 ? -19.660 12.191 12.741 1.00 95.62 107 SER A C 1
ATOM 864 O O . SER A 1 107 ? -20.297 12.808 11.898 1.00 95.62 107 SER A O 1
ATOM 866 N N . SER A 1 108 ? -18.980 12.816 13.707 1.00 96.12 108 SER A N 1
ATOM 867 C CA . SER A 1 108 ? -18.872 14.282 13.816 1.00 96.12 108 SER A CA 1
ATOM 868 C C . SER A 1 108 ? -17.831 14.898 12.877 1.00 96.12 108 SER A C 1
ATOM 870 O O . SER A 1 108 ? -17.722 16.119 12.808 1.00 96.12 108 SER A O 1
ATOM 872 N N . GLY A 1 109 ? -17.033 14.081 12.182 1.00 93.81 109 GLY A N 1
ATOM 873 C CA . GLY A 1 109 ? -15.951 14.560 11.321 1.00 93.81 109 GLY A CA 1
ATOM 874 C C . GLY A 1 109 ? -14.686 14.997 12.067 1.00 93.81 109 GLY A C 1
ATOM 875 O O . GLY A 1 109 ? -13.713 15.371 11.414 1.00 93.81 109 GLY A O 1
ATOM 876 N N . ILE A 1 110 ? -14.640 14.892 13.405 1.00 95.31 110 ILE A N 1
ATOM 877 C CA . ILE A 1 110 ? -13.425 15.155 14.194 1.00 95.31 110 ILE A CA 1
ATOM 878 C C . ILE A 1 110 ? -12.277 14.289 13.671 1.00 95.31 110 ILE A C 1
ATOM 880 O O . ILE A 1 110 ? -11.207 14.813 13.377 1.00 95.31 110 ILE A O 1
ATOM 884 N N . TYR A 1 111 ? -12.506 12.986 13.479 1.00 92.38 111 TYR A N 1
ATOM 885 C CA . TYR A 1 111 ? -11.479 12.092 12.936 1.00 92.38 111 TYR A CA 1
ATOM 886 C C . TYR A 1 111 ? -10.936 12.576 11.580 1.00 92.38 111 TYR A C 1
ATOM 888 O O . TYR A 1 111 ? -9.724 12.651 11.398 1.00 92.38 111 TYR A O 1
ATOM 896 N N . GLY A 1 112 ? -11.821 12.976 10.662 1.00 93.06 112 GLY A N 1
ATOM 897 C CA . GLY A 1 112 ? -11.425 13.490 9.347 1.00 93.06 112 GLY A CA 1
ATOM 898 C C . GLY A 1 112 ? -10.643 14.805 9.429 1.00 93.06 112 GLY A C 1
ATOM 899 O O . GLY A 1 112 ? -9.675 14.998 8.698 1.00 93.06 112 GLY A O 1
ATOM 900 N N . HIS A 1 113 ? -11.003 15.694 10.359 1.00 94.44 113 HIS A N 1
ATOM 901 C CA . HIS A 1 113 ? -10.240 16.916 10.616 1.00 94.44 113 HIS A CA 1
ATOM 902 C C . HIS A 1 113 ? -8.810 16.606 11.083 1.00 94.44 113 HIS A C 1
ATOM 904 O O . HIS A 1 113 ? -7.851 17.147 10.530 1.00 94.44 113 HIS A O 1
ATOM 910 N N . TRP A 1 114 ? -8.659 15.696 12.050 1.00 93.88 114 TRP A N 1
ATOM 911 C CA . TRP A 1 114 ? -7.350 15.250 12.536 1.00 93.88 114 TRP A CA 1
ATOM 912 C C . TRP A 1 114 ? -6.529 14.569 11.441 1.00 93.88 114 TRP A C 1
ATOM 914 O O . TRP A 1 114 ? -5.332 14.824 11.327 1.00 93.88 114 TRP A O 1
ATOM 924 N N . GLU A 1 115 ? -7.161 13.737 10.613 1.00 89.81 115 GLU A N 1
ATOM 925 C CA . GLU A 1 115 ? -6.495 13.087 9.488 1.00 89.81 115 GLU A CA 1
ATOM 926 C C . GLU A 1 115 ? -5.968 14.116 8.477 1.00 89.81 115 GLU A C 1
ATOM 928 O O . GLU A 1 115 ? -4.806 14.046 8.074 1.00 89.81 115 GLU A O 1
ATOM 933 N N . ASN A 1 116 ? -6.785 15.102 8.101 1.00 90.31 116 ASN A N 1
ATOM 934 C CA . ASN A 1 116 ? -6.378 16.164 7.182 1.00 90.31 116 ASN A CA 1
ATOM 935 C C . ASN A 1 116 ? -5.230 16.999 7.750 1.00 90.31 116 ASN A C 1
ATOM 937 O O . ASN A 1 116 ? -4.249 17.254 7.053 1.00 90.31 116 ASN A O 1
ATOM 941 N N . TRP A 1 117 ? -5.311 17.377 9.025 1.00 91.12 117 TRP A N 1
ATOM 942 C CA . TRP A 1 117 ? -4.235 18.104 9.690 1.00 91.12 117 TRP A CA 1
ATOM 943 C C . TRP A 1 117 ? -2.936 17.288 9.749 1.00 91.12 117 TRP A C 1
ATOM 945 O O . TRP A 1 117 ? -1.861 17.802 9.438 1.00 91.12 117 TRP A O 1
ATOM 955 N N . TYR A 1 118 ? -3.025 15.990 10.050 1.00 87.00 118 TYR A N 1
ATOM 956 C CA . TYR A 1 118 ? -1.867 15.099 10.039 1.00 87.00 118 TYR A CA 1
ATOM 957 C C . TYR A 1 118 ? -1.234 14.985 8.648 1.00 87.00 118 TYR A C 1
ATOM 959 O O . TYR A 1 118 ? -0.010 15.000 8.529 1.00 87.00 118 TYR A O 1
ATOM 967 N N . ARG A 1 119 ? -2.047 14.919 7.585 1.00 82.62 119 ARG A N 1
ATOM 968 C CA . ARG A 1 119 ? -1.559 14.913 6.195 1.00 82.62 119 ARG A CA 1
ATOM 969 C C . ARG A 1 119 ? -0.814 16.201 5.830 1.00 82.62 119 ARG A C 1
ATOM 971 O O . ARG A 1 119 ? 0.142 16.132 5.064 1.00 82.62 119 ARG A O 1
ATOM 978 N N . LEU A 1 120 ? -1.221 17.349 6.379 1.00 85.00 120 LEU A N 1
ATOM 979 C CA . LEU A 1 120 ? -0.521 18.623 6.173 1.00 85.00 120 LEU A CA 1
ATOM 980 C C . LEU A 1 120 ? 0.831 18.656 6.894 1.00 85.00 120 LEU A C 1
ATOM 982 O O . LEU A 1 120 ? 1.818 19.109 6.321 1.00 85.00 120 LEU A O 1
ATOM 986 N N . LEU A 1 121 ? 0.891 18.156 8.131 1.00 83.31 121 LEU A N 1
ATOM 987 C CA . LEU A 1 121 ? 2.134 18.121 8.906 1.00 83.31 121 LEU A CA 1
ATOM 988 C C . LEU A 1 121 ? 3.137 17.090 8.390 1.00 83.31 121 LEU A C 1
ATOM 990 O O . LEU A 1 121 ? 4.339 17.350 8.351 1.00 83.31 121 LEU A O 1
ATOM 994 N N . LYS A 1 122 ? 2.656 15.904 8.016 1.00 76.06 122 LYS A N 1
ATOM 995 C CA . LYS A 1 122 ? 3.487 14.821 7.504 1.00 76.06 122 LYS A CA 1
ATOM 996 C C . LYS A 1 122 ? 3.264 14.695 6.006 1.00 76.06 122 LYS A C 1
ATOM 998 O O . LYS A 1 122 ? 2.460 13.882 5.550 1.00 76.06 122 LYS A O 1
ATOM 1003 N N . THR A 1 123 ? 4.011 15.484 5.234 1.00 66.44 123 THR A N 1
ATOM 1004 C CA . THR A 1 123 ? 4.096 15.288 3.784 1.00 66.44 123 THR A CA 1
ATOM 1005 C C . THR A 1 123 ? 4.530 13.847 3.524 1.00 66.44 123 THR A C 1
ATOM 1007 O O . THR A 1 123 ? 5.599 13.439 3.981 1.00 66.44 123 THR A O 1
ATOM 1010 N N . ARG A 1 124 ? 3.700 13.057 2.829 1.00 68.75 124 ARG A N 1
ATOM 1011 C CA . ARG A 1 124 ? 4.053 11.680 2.459 1.00 68.75 124 ARG A CA 1
ATOM 1012 C C . ARG A 1 124 ? 5.249 11.730 1.514 1.00 68.75 124 ARG A C 1
ATOM 1014 O O . ARG A 1 124 ? 5.105 12.086 0.349 1.00 68.75 124 ARG A O 1
ATOM 1021 N N . ARG A 1 125 ? 6.434 11.418 2.030 1.00 71.44 125 ARG A N 1
ATOM 1022 C CA . ARG A 1 125 ? 7.638 11.242 1.220 1.00 71.44 125 ARG A CA 1
ATOM 1023 C C . ARG A 1 125 ? 7.757 9.760 0.919 1.00 71.44 125 ARG A C 1
ATOM 1025 O O . ARG A 1 125 ? 7.813 8.961 1.840 1.00 71.44 125 ARG A O 1
ATOM 1032 N N . LEU A 1 126 ? 7.759 9.402 -0.359 1.00 79.44 126 LEU A N 1
ATOM 1033 C CA . LEU A 1 126 ? 7.942 8.016 -0.777 1.00 79.44 126 LEU A CA 1
ATOM 1034 C C . LEU A 1 126 ? 9.416 7.596 -0.661 1.00 79.44 126 LEU A C 1
ATOM 1036 O O . LEU A 1 126 ? 10.322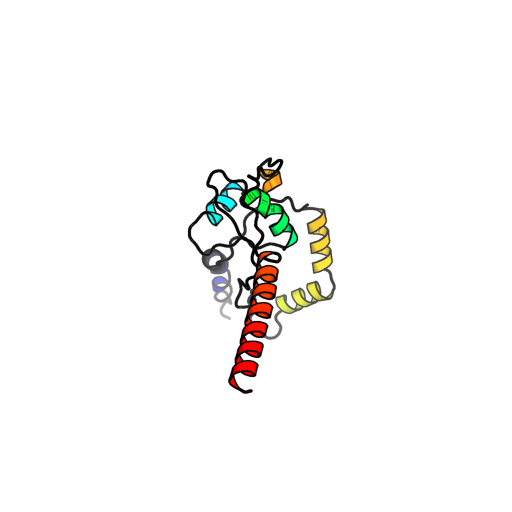 8.429 -0.707 1.00 79.44 126 LEU A O 1
ATOM 1040 N N . PHE A 1 127 ? 9.644 6.285 -0.580 1.00 82.69 127 PHE A N 1
ATOM 1041 C CA . PHE A 1 127 ? 10.959 5.654 -0.397 1.00 82.69 127 PHE A CA 1
ATOM 1042 C C . PHE A 1 127 ? 12.046 6.131 -1.374 1.00 82.69 127 PHE A C 1
ATOM 1044 O O . PHE A 1 127 ? 13.206 6.264 -0.988 1.00 82.69 127 PHE A O 1
ATOM 1051 N N . HIS A 1 128 ? 11.683 6.434 -2.625 1.00 76.12 128 HIS A N 1
ATOM 1052 C CA . HIS A 1 128 ? 12.636 6.869 -3.653 1.00 76.12 128 HIS A CA 1
ATOM 1053 C C . HIS A 1 128 ? 13.304 8.215 -3.318 1.00 76.12 128 HIS A C 1
ATOM 1055 O O . HIS A 1 128 ? 14.473 8.417 -3.639 1.00 76.12 128 HIS A O 1
ATOM 1061 N N . ILE A 1 129 ? 12.599 9.109 -2.611 1.00 80.00 129 ILE A N 1
ATOM 1062 C CA . ILE A 1 129 ? 13.142 10.403 -2.170 1.00 80.00 129 ILE A CA 1
ATOM 1063 C C . ILE A 1 129 ? 14.247 10.180 -1.134 1.00 80.00 129 ILE A C 1
ATOM 1065 O O . ILE A 1 129 ? 15.280 10.840 -1.176 1.00 80.00 129 ILE A O 1
ATOM 1069 N N . TYR A 1 130 ? 14.052 9.227 -0.220 1.00 74.00 130 TYR A N 1
ATOM 1070 C CA . TYR A 1 130 ? 15.049 8.885 0.796 1.00 74.00 130 TYR A CA 1
ATOM 1071 C C . TYR A 1 130 ? 16.251 8.133 0.220 1.00 74.00 130 TYR A C 1
ATOM 1073 O O . TYR A 1 130 ? 17.342 8.212 0.775 1.00 74.00 130 TYR A O 1
ATOM 1081 N N . ALA A 1 131 ? 16.069 7.443 -0.905 1.00 77.00 131 ALA A N 1
ATOM 1082 C CA . ALA A 1 131 ? 17.132 6.726 -1.600 1.00 77.00 131 ALA A CA 1
ATOM 1083 C C . ALA A 1 131 ? 17.966 7.607 -2.554 1.00 77.00 131 ALA A C 1
ATOM 1085 O O . ALA A 1 131 ? 18.812 7.072 -3.266 1.00 77.00 131 ALA A O 1
ATOM 1086 N N . ASN A 1 132 ? 17.736 8.930 -2.600 1.00 81.44 132 ASN A N 1
ATOM 1087 C CA . ASN A 1 132 ? 18.353 9.850 -3.572 1.00 81.44 132 ASN A CA 1
ATOM 1088 C C . ASN A 1 132 ? 18.217 9.370 -5.027 1.00 81.44 132 ASN A C 1
ATOM 1090 O O . ASN A 1 132 ? 19.115 9.550 -5.852 1.00 81.44 132 ASN A O 1
ATOM 1094 N N . TRP A 1 133 ? 17.092 8.736 -5.345 1.00 79.88 133 TRP A N 1
ATOM 1095 C CA . TRP A 1 133 ? 16.851 8.215 -6.678 1.00 79.88 133 TRP A CA 1
ATOM 1096 C C . TRP A 1 133 ? 16.400 9.335 -7.614 1.00 79.88 133 TRP A C 1
ATOM 1098 O O . TRP A 1 133 ? 15.494 10.104 -7.290 1.00 79.88 133 TRP A O 1
ATOM 1108 N N . THR A 1 134 ? 17.044 9.438 -8.774 1.00 74.81 134 THR A N 1
ATOM 1109 C CA . THR A 1 134 ? 16.818 10.528 -9.727 1.00 74.81 134 THR A CA 1
ATOM 1110 C C . THR A 1 134 ? 15.880 10.136 -10.857 1.00 74.81 134 THR A C 1
ATOM 1112 O O . THR A 1 134 ? 14.928 10.868 -11.096 1.00 74.81 134 THR A O 1
ATOM 1115 N N . PHE A 1 135 ? 16.111 9.017 -11.548 1.00 70.88 135 PHE A N 1
ATOM 1116 C CA . PHE A 1 135 ? 15.248 8.530 -12.634 1.00 70.88 135 PHE A CA 1
ATOM 1117 C C . PHE A 1 135 ? 15.565 7.053 -12.942 1.00 70.88 135 PHE A C 1
ATOM 1119 O O . PHE A 1 135 ? 16.722 6.658 -12.788 1.00 70.88 135 PHE A O 1
ATOM 1126 N N . PRO A 1 136 ? 14.591 6.247 -13.414 1.00 68.81 136 PRO A N 1
ATOM 1127 C CA . PRO A 1 136 ? 14.827 4.851 -13.760 1.00 68.81 136 PRO A CA 1
ATOM 1128 C C . PRO A 1 136 ? 15.694 4.742 -15.013 1.00 68.81 136 PRO A C 1
ATOM 1130 O O . PRO A 1 136 ? 15.417 5.395 -16.026 1.00 68.81 136 PRO A O 1
ATOM 1133 N N . LYS A 1 137 ? 16.699 3.866 -14.985 1.00 64.81 137 LYS A N 1
ATOM 1134 C CA . LYS A 1 137 ? 17.452 3.487 -16.185 1.00 64.81 137 LYS A CA 1
ATOM 1135 C C . LYS A 1 137 ? 16.787 2.267 -16.818 1.00 64.81 137 LYS A C 1
ATOM 1137 O O . LYS A 1 137 ? 17.097 1.131 -16.483 1.00 64.81 137 LYS A O 1
ATOM 1142 N N . PHE A 1 138 ? 15.830 2.490 -17.716 1.00 57.38 138 PHE A N 1
ATOM 1143 C CA . PHE A 1 138 ? 15.183 1.388 -18.429 1.00 57.38 138 PHE A CA 1
ATOM 1144 C C . PHE A 1 138 ? 15.981 0.977 -19.669 1.00 57.38 138 PHE A C 1
ATOM 1146 O O . PHE A 1 138 ? 16.184 1.792 -20.568 1.00 57.38 138 PHE A O 1
ATOM 1153 N N . ASP A 1 139 ? 16.311 -0.310 -19.781 1.00 54.72 139 ASP A N 1
ATOM 1154 C CA . ASP A 1 139 ? 16.545 -0.923 -21.087 1.00 54.72 139 ASP A CA 1
ATOM 1155 C C . ASP A 1 139 ? 15.195 -1.056 -21.802 1.00 54.72 139 ASP A C 1
ATOM 1157 O O . ASP A 1 139 ? 14.264 -1.688 -21.292 1.00 54.72 139 ASP A O 1
ATOM 1161 N N . ALA A 1 140 ? 15.081 -0.465 -22.996 1.00 50.03 140 ALA A N 1
ATOM 1162 C CA . ALA A 1 140 ? 13.845 -0.304 -23.778 1.00 50.03 140 ALA A CA 1
ATOM 1163 C C . ALA A 1 140 ? 13.080 -1.612 -24.104 1.00 50.03 140 ALA A C 1
ATOM 1165 O O . ALA A 1 140 ? 11.992 -1.577 -24.677 1.00 50.03 140 ALA A O 1
ATOM 1166 N N . VAL A 1 141 ? 13.629 -2.772 -23.746 1.00 53.66 141 VAL A N 1
ATOM 1167 C CA . VAL A 1 141 ? 13.191 -4.096 -24.198 1.00 53.66 141 VAL A CA 1
ATOM 1168 C C . VAL A 1 141 ? 12.187 -4.761 -23.239 1.00 53.66 141 VAL A C 1
ATOM 1170 O O . VAL A 1 141 ? 11.431 -5.634 -23.654 1.00 53.66 141 VAL A O 1
ATOM 1173 N N . SER A 1 142 ? 12.100 -4.353 -21.967 1.00 49.22 142 SER A N 1
ATOM 1174 C CA . SER A 1 142 ? 11.369 -5.123 -20.935 1.00 49.22 142 SER A CA 1
ATOM 1175 C C . SER A 1 142 ? 9.966 -4.601 -20.565 1.00 49.22 142 SER A C 1
ATOM 1177 O O . SER A 1 142 ? 9.281 -5.190 -19.714 1.00 49.22 142 SER A O 1
ATOM 1179 N N . GLN A 1 143 ? 9.492 -3.536 -21.224 1.00 49.31 143 GLN A N 1
ATOM 1180 C CA . GLN A 1 143 ? 8.248 -2.831 -20.882 1.00 49.31 143 GLN A CA 1
ATOM 1181 C C . GLN A 1 143 ? 7.058 -3.166 -21.805 1.00 49.31 143 GLN A C 1
ATOM 1183 O O . GLN A 1 143 ? 6.244 -2.301 -22.133 1.00 49.31 143 GLN A O 1
ATOM 1188 N N . LEU A 1 144 ? 6.902 -4.430 -22.217 1.00 53.22 144 LEU A N 1
ATOM 1189 C CA . LEU A 1 144 ? 5.663 -4.857 -22.874 1.00 53.22 144 LEU A CA 1
ATOM 1190 C C . LEU A 1 144 ? 4.556 -5.028 -21.820 1.00 53.22 144 LEU A C 1
ATOM 1192 O O . LEU A 1 144 ? 4.393 -6.079 -21.208 1.00 53.22 144 LEU A O 1
ATOM 1196 N N . ASN A 1 145 ? 3.808 -3.954 -21.572 1.00 54.84 145 ASN A N 1
ATOM 1197 C CA . ASN A 1 145 ? 2.621 -3.978 -20.722 1.00 54.84 145 ASN A CA 1
ATOM 1198 C C . ASN A 1 145 ? 1.550 -4.890 -21.356 1.00 54.84 145 ASN A C 1
ATOM 1200 O O . ASN A 1 145 ? 0.967 -4.557 -22.390 1.00 54.84 145 ASN A O 1
ATOM 1204 N N . HIS A 1 146 ? 1.276 -6.041 -20.734 1.00 55.97 146 HIS A N 1
ATOM 1205 C CA . HIS A 1 146 ? 0.350 -7.065 -21.246 1.00 55.97 146 HIS A CA 1
ATOM 1206 C C . HIS A 1 146 ? -1.130 -6.633 -21.271 1.00 55.97 146 HIS A C 1
ATOM 1208 O O . HIS A 1 146 ? -1.949 -7.290 -21.906 1.00 55.97 146 HIS A O 1
ATOM 1214 N N . ASN A 1 147 ? -1.481 -5.507 -20.647 1.00 57.59 147 ASN A N 1
ATOM 1215 C CA . ASN A 1 147 ? -2.874 -5.168 -20.335 1.00 57.59 147 ASN A CA 1
ATOM 1216 C C . ASN A 1 147 ? -3.698 -4.501 -21.447 1.00 57.59 147 ASN A C 1
ATOM 1218 O O . ASN A 1 147 ? -4.857 -4.182 -21.217 1.00 57.59 147 ASN A O 1
ATOM 1222 N N . SER A 1 148 ? -3.164 -4.280 -22.650 1.00 56.94 148 SER A N 1
ATOM 1223 C CA . SER A 1 148 ? -3.976 -3.664 -23.718 1.00 56.94 148 SER A CA 1
ATOM 1224 C C . SER A 1 148 ? -3.595 -4.128 -25.124 1.00 56.94 148 SER A C 1
ATOM 1226 O O . SER A 1 148 ? -4.455 -4.542 -25.902 1.00 56.94 148 SER A O 1
ATOM 1228 N N . LYS A 1 149 ? -2.297 -4.169 -25.445 1.00 62.25 149 LYS A N 1
ATOM 1229 C CA . LYS A 1 149 ? -1.840 -4.525 -26.801 1.00 62.25 149 LYS A CA 1
ATOM 1230 C C . LYS A 1 149 ? -1.971 -6.018 -27.111 1.00 62.25 149 LYS A C 1
ATOM 1232 O O . LYS A 1 149 ? -2.386 -6.385 -28.204 1.00 62.25 149 LYS A O 1
ATOM 1237 N N . VAL A 1 150 ? -1.668 -6.870 -26.134 1.00 72.56 150 VAL A N 1
ATOM 1238 C CA . VAL A 1 150 ? -1.710 -8.330 -26.303 1.00 72.56 150 VAL A CA 1
ATOM 1239 C C . VAL A 1 150 ? -3.157 -8.834 -26.363 1.00 72.56 150 VAL A C 1
ATOM 1241 O O . VAL A 1 150 ? -3.495 -9.617 -27.245 1.00 72.56 150 VAL A O 1
ATOM 1244 N N . VAL A 1 151 ? -4.038 -8.307 -25.505 1.00 75.56 151 VAL A N 1
ATOM 1245 C CA . VAL A 1 151 ? -5.472 -8.655 -25.481 1.00 75.56 151 VAL A CA 1
ATOM 1246 C C . VAL A 1 151 ? -6.160 -8.323 -26.808 1.00 75.56 151 VAL A C 1
ATOM 1248 O O . VAL A 1 151 ? -6.935 -9.130 -27.313 1.00 75.56 151 VAL A O 1
ATOM 1251 N N . THR A 1 152 ? -5.827 -7.181 -27.415 1.00 80.44 152 THR A N 1
ATOM 1252 C CA . THR A 1 152 ? -6.403 -6.773 -28.706 1.00 80.44 152 THR A CA 1
ATOM 1253 C C . THR A 1 152 ? -5.994 -7.730 -29.831 1.00 80.44 152 THR A C 1
ATOM 1255 O O . THR A 1 152 ? -6.832 -8.121 -30.642 1.00 80.44 152 THR A O 1
ATOM 1258 N N . GLY A 1 153 ? -4.731 -8.177 -29.844 1.00 82.56 153 GLY A N 1
ATOM 1259 C CA . GLY A 1 153 ? -4.247 -9.173 -30.806 1.00 82.56 153 GLY A CA 1
ATOM 1260 C C . GLY A 1 153 ? -4.964 -10.521 -30.681 1.00 82.56 153 GLY A C 1
ATOM 1261 O O . GLY A 1 153 ? -5.374 -11.097 -31.689 1.00 82.56 153 GLY A O 1
ATOM 1262 N N . PHE A 1 154 ? -5.195 -10.991 -29.450 1.00 84.94 154 PHE A N 1
ATOM 1263 C CA . PHE A 1 154 ? -5.981 -12.206 -29.210 1.00 84.94 154 PHE A CA 1
ATOM 1264 C C . PHE A 1 154 ? -7.445 -12.057 -29.649 1.00 84.94 154 PHE A C 1
ATOM 1266 O O . PHE A 1 154 ? -8.009 -13.005 -30.190 1.00 84.94 154 PHE A O 1
ATOM 1273 N N . TYR A 1 155 ? -8.041 -10.873 -29.487 1.00 85.88 155 TYR A N 1
ATOM 1274 C CA . TYR A 1 155 ? -9.420 -10.604 -29.906 1.00 85.88 155 TYR A CA 1
ATOM 1275 C C . TYR A 1 155 ? -9.588 -10.649 -31.431 1.00 85.88 155 TYR A C 1
ATOM 1277 O O . TYR A 1 155 ? -10.503 -11.295 -31.937 1.00 85.88 155 TYR A O 1
ATOM 1285 N N . ILE A 1 156 ? -8.671 -10.013 -32.169 1.00 89.00 156 ILE A N 1
ATOM 1286 C CA . ILE A 1 156 ? -8.677 -10.012 -33.641 1.00 89.00 156 ILE A CA 1
ATOM 1287 C C . ILE A 1 156 ? -8.495 -11.439 -34.177 1.00 89.00 156 ILE A C 1
ATOM 1289 O O . ILE A 1 156 ? -9.230 -11.862 -35.067 1.00 89.00 156 ILE A O 1
ATOM 1293 N N . SER A 1 157 ? -7.557 -12.196 -33.598 1.00 86.88 157 SER A N 1
ATOM 1294 C CA . SER A 1 157 ? -7.316 -13.595 -33.969 1.00 86.88 157 SER A CA 1
ATOM 1295 C C . SER A 1 157 ? -8.536 -14.485 -33.694 1.00 86.88 157 SER A C 1
ATOM 1297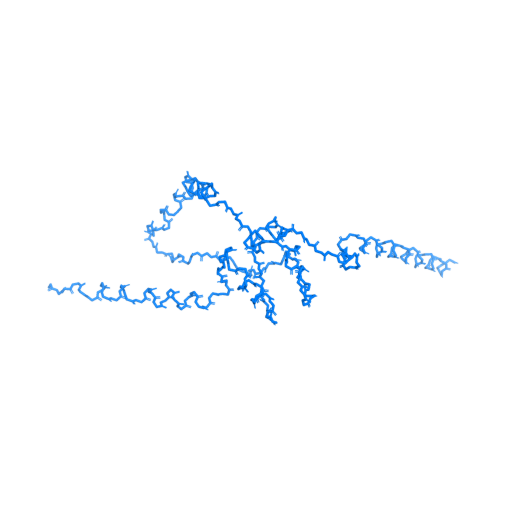 O O . SER A 1 157 ? -8.944 -15.271 -34.549 1.00 86.88 157 SER A O 1
ATOM 1299 N N . GLY A 1 158 ? -9.185 -14.309 -32.537 1.00 90.44 158 GLY A N 1
ATOM 1300 C CA . GLY A 1 158 ? -10.392 -15.054 -32.175 1.00 90.44 158 GLY A CA 1
ATOM 1301 C C . GLY A 1 158 ? -11.560 -14.824 -33.138 1.00 90.44 158 GLY A C 1
ATOM 1302 O O . GLY A 1 158 ? -12.202 -15.786 -33.553 1.00 90.44 158 GLY A O 1
ATOM 1303 N N . ILE A 1 159 ? -11.807 -13.574 -33.548 1.00 91.94 159 ILE A N 1
ATOM 1304 C CA . ILE A 1 159 ? -12.885 -13.239 -34.497 1.00 91.94 159 ILE A CA 1
ATOM 1305 C C . ILE A 1 159 ? -12.649 -13.909 -35.858 1.00 91.94 159 ILE A C 1
ATOM 1307 O O . ILE A 1 159 ? -13.582 -14.472 -36.431 1.00 91.94 159 ILE A O 1
ATOM 1311 N N . PHE A 1 160 ? -11.408 -13.900 -36.353 1.00 92.12 160 PHE A N 1
ATOM 1312 C CA . PHE A 1 160 ? -11.059 -14.554 -37.617 1.00 92.12 160 PHE A CA 1
ATOM 1313 C C . PHE A 1 160 ? -11.284 -16.067 -37.572 1.00 92.12 160 PHE A C 1
ATOM 1315 O O . PHE A 1 160 ? -11.861 -16.628 -38.500 1.00 92.12 160 PHE A O 1
ATOM 1322 N N . LEU A 1 161 ? -10.882 -16.724 -36.481 1.00 92.00 161 LEU A N 1
ATOM 1323 C CA . LEU A 1 161 ? -11.075 -18.166 -36.322 1.00 92.00 161 LEU A CA 1
ATOM 1324 C C . LEU A 1 161 ? -12.560 -18.543 -36.305 1.00 92.00 161 LEU A C 1
ATOM 1326 O O . LEU A 1 161 ? -12.955 -19.475 -37.003 1.00 92.00 161 LEU A O 1
ATOM 1330 N N . VAL A 1 162 ? -13.391 -17.800 -35.568 1.00 94.00 162 VAL A N 1
ATOM 1331 C CA . VAL A 1 162 ? -14.846 -18.027 -35.537 1.00 94.00 162 VAL A CA 1
ATOM 1332 C C . VAL A 1 162 ? -15.463 -17.837 -36.925 1.00 94.00 162 VAL A C 1
ATOM 1334 O O . VAL A 1 162 ? -16.266 -18.666 -37.348 1.00 94.00 162 VAL A O 1
ATOM 1337 N N . GLY A 1 163 ? -15.050 -16.799 -37.659 1.00 92.69 163 GLY A N 1
ATOM 1338 C CA . GLY A 1 163 ? -15.480 -16.584 -39.042 1.00 92.69 163 GLY A CA 1
ATOM 1339 C C . GLY A 1 163 ? -15.143 -17.767 -39.954 1.00 92.69 163 GLY A C 1
ATOM 1340 O O . GLY A 1 163 ? -16.019 -18.263 -40.659 1.00 92.69 163 GLY A O 1
ATOM 1341 N N . CYS A 1 164 ? -13.911 -18.282 -39.887 1.00 91.31 164 CYS A N 1
ATOM 1342 C CA . CYS A 1 164 ? -13.497 -19.449 -40.671 1.00 91.31 164 CYS A CA 1
ATOM 1343 C C . CYS A 1 164 ? -14.322 -20.704 -40.346 1.00 91.31 164 CYS A C 1
ATOM 1345 O O . CYS A 1 164 ? -14.720 -21.420 -41.263 1.00 91.31 164 CYS A O 1
ATOM 1347 N N . PHE A 1 165 ? -14.618 -20.964 -39.068 1.00 93.00 165 PHE A N 1
ATOM 1348 C CA . PHE A 1 165 ? -15.451 -22.107 -38.679 1.00 93.00 165 PHE A CA 1
ATOM 1349 C C . PHE A 1 165 ? -16.886 -21.999 -39.201 1.00 93.00 165 PHE A C 1
ATOM 1351 O O . PHE A 1 165 ? -17.454 -23.009 -39.609 1.00 93.00 165 PHE A O 1
ATOM 1358 N N . LEU A 1 166 ? -17.466 -20.796 -39.222 1.00 92.12 166 LEU A N 1
ATOM 1359 C CA . LEU A 1 166 ? -18.804 -20.578 -39.776 1.00 92.12 166 LEU A CA 1
ATOM 1360 C C . LEU A 1 166 ? -18.836 -20.787 -41.294 1.00 92.12 166 LEU A C 1
ATOM 1362 O O . LEU A 1 166 ? -19.759 -21.428 -41.787 1.00 92.12 166 LEU A O 1
ATOM 1366 N N . CYS A 1 167 ? -17.822 -20.309 -42.022 1.00 90.19 167 CYS A N 1
ATOM 1367 C CA . CYS A 1 167 ? -17.713 -20.535 -43.465 1.00 90.19 167 CYS A CA 1
ATOM 1368 C C . CYS A 1 167 ? -17.563 -22.024 -43.799 1.00 90.19 167 CYS A C 1
ATOM 1370 O O . CYS A 1 167 ? -18.302 -22.531 -44.637 1.00 90.19 167 CYS A O 1
ATOM 1372 N N . LEU A 1 168 ? -16.671 -22.737 -43.100 1.00 91.31 168 LEU A N 1
ATOM 1373 C CA . LEU A 1 168 ? -16.502 -24.183 -43.281 1.00 91.31 168 LEU A CA 1
ATOM 1374 C C . LEU A 1 168 ? -17.776 -24.953 -42.914 1.00 91.31 168 LEU A C 1
ATOM 1376 O O . LEU A 1 168 ? -18.152 -25.891 -43.607 1.00 91.31 168 LEU A O 1
ATOM 1380 N N . GLY A 1 169 ? -18.467 -24.550 -41.845 1.00 90.75 169 GLY A N 1
ATOM 1381 C CA . GLY A 1 169 ? -19.745 -25.147 -41.464 1.00 90.75 169 GLY A CA 1
ATOM 1382 C C . GLY A 1 169 ? -20.825 -24.945 -42.527 1.00 90.75 169 GLY A C 1
ATOM 1383 O O . GLY A 1 169 ? -21.571 -25.877 -42.809 1.00 90.75 169 GLY A O 1
ATOM 1384 N N . TYR A 1 170 ? -20.884 -23.759 -43.138 1.00 91.75 170 TYR A N 1
ATOM 1385 C CA . TYR A 1 170 ? -21.821 -23.460 -44.220 1.00 91.75 170 TYR A CA 1
ATOM 1386 C C . TYR A 1 170 ? -21.515 -24.267 -45.488 1.00 91.75 170 TYR A C 1
ATOM 1388 O O . TYR A 1 170 ? -22.434 -24.803 -46.095 1.00 91.75 170 TYR A O 1
ATOM 1396 N N . GLU A 1 171 ? -20.238 -24.408 -45.848 1.00 90.56 171 GLU A N 1
ATOM 1397 C CA . GLU A 1 171 ? -19.799 -25.193 -47.009 1.00 90.56 171 GLU A CA 1
ATOM 1398 C C . GLU A 1 171 ? -20.038 -26.701 -46.837 1.00 90.56 171 GLU A C 1
ATOM 1400 O O . GLU A 1 171 ? -20.323 -27.392 -47.803 1.00 90.56 171 GLU A O 1
ATOM 1405 N N . VAL A 1 172 ? -19.968 -27.229 -45.612 1.00 90.69 172 VAL A N 1
ATOM 1406 C CA . VAL A 1 172 ? -20.267 -28.648 -45.347 1.00 90.69 172 VAL A CA 1
ATOM 1407 C C . VAL A 1 172 ? -21.774 -28.933 -45.322 1.00 90.69 172 VAL A C 1
ATOM 1409 O O . VAL A 1 172 ? -22.184 -30.060 -45.598 1.00 90.69 172 VAL A O 1
ATOM 1412 N N . LEU A 1 173 ? -22.606 -27.947 -44.963 1.00 85.25 173 LEU A N 1
ATOM 1413 C CA . LEU A 1 173 ? -24.062 -28.119 -44.872 1.00 85.25 173 LEU A CA 1
ATOM 1414 C C . LEU A 1 173 ? -24.806 -27.895 -46.197 1.00 85.25 173 LEU A C 1
ATOM 1416 O O . LEU A 1 173 ? -25.979 -28.264 -46.279 1.00 85.25 173 LEU A O 1
ATOM 1420 N N . ASN A 1 174 ? -24.164 -27.252 -47.173 1.00 76.75 174 ASN A N 1
ATOM 1421 C CA . ASN A 1 174 ? -24.747 -26.852 -48.453 1.00 76.75 174 ASN A CA 1
ATOM 1422 C C . ASN A 1 174 ? -24.143 -27.642 -49.613 1.00 76.75 174 ASN A C 1
ATOM 1424 O O . ASN A 1 174 ? -24.920 -28.296 -50.341 1.00 76.75 174 ASN A O 1
#

Sequence (174 aa):
MLPNESLDSFILRPDWAIRTLILSQTPIKPIQDNETDRLVKKLSTCGKIAFIDTTENIAAILPFLNDNPDHIKYLTGVEPFFKASRGWLIYPVRGNYAERRLQIMVSSGIYGHWENWYRLLKTRRLFHIYANWTFPKFDAVSQLNHNSKVVTGFYISGIFLVGCFLCLGYEVLN

pLDDT: mean 75.99, std 15.03, range [34.44, 96.12]

Radius of gyration: 27.13 Å; chains: 1; bounding box: 46×47×103 Å

Secondary structure (DSSP, 8-state):
---STTTHHHHSSSHHHHHHHHHHH-S-----TT-HHHHHHHHTSSSS------HHHHHHHHHHHH--TT------------SS---------TT-HHHHHHHHHHHTSHHHHHHHHHHHHS----HHHHTT-------TTS---TTTHHHHHHHHHHHHHHHHHHHHHHHHH-

Organism: Folsomia candida (NCBI:txid158441)

Foldseek 3Di:
DDDPPPPVVVPPPCVVVVVVVCQVPDPDDDDDQLPLVVVLVVVPDPDPDDDDDDPVLCVVCQLVSCLDPVNDHDDDDPDCPDPDDDDDDDDPDVCPPVVVVVCCCVVVCVVVVVVVVVCVVDPDDHNCVSVVHDGRDDDPPPPPDCPPPVVVVVVVVVVVVVVVVVVVVVVVVD